Protein AF-A0AAN8V4P1-F1 (afdb_monomer)

Solvent-accessible surface area (backbone atoms only — not comparable to full-atom values): 7497 Å² total; per-residue (Å²): 140,80,78,70,65,66,61,54,52,56,58,50,50,59,51,52,51,56,50,51,55,52,49,52,56,51,50,54,50,49,55,54,50,52,57,48,51,54,52,51,52,53,52,50,54,51,50,55,49,53,50,52,52,52,52,50,54,51,51,53,53,51,53,62,51,50,52,57,52,50,50,51,50,54,51,50,51,53,51,50,54,51,31,52,50,36,52,47,32,53,74,76,40,59,75,81,49,34,79,67,59,73,37,60,78,58,54,59,69,74,55,82,75,78,84,84,86,80,86,74,82,83,82,82,83,85,136

Secondary structure (DSSP, 8-state):
--SSHHHHHHHHHHHHHHHHHHHHHHHHHHHHHHHHHHHHHHHHHHHHHHHHHHHHHHHHHHHHHHHHHHHHHHHHHHHHHHHHHHHHHHHHS-HHHHTT---HHHHHHTTTT--------------

pLDDT: mean 81.98, std 18.69, range [41.44, 98.69]

Sequence (127 aa):
MGSAGSNLSSSQEGKAKKICEKQEEIENMIEVVDALAIKLLQRFNYSASAMRTAAHHLAEVQSLQVEPVELKGRLTEVISNYDASCKRIAADGPVSLQSSVKPFAVAISNSKTFSSWSSLPRDTQVP

Mean predicted aligned error: 15.94 Å

Radius of gyration: 42.28 Å; Cα contacts (8 Å, |Δi|>4): 22; chains: 1; bounding box: 73×20×127 Å

Structure (mmCIF, N/CA/C/O backbone):
data_AF-A0AAN8V4P1-F1
#
_entry.id   AF-A0AAN8V4P1-F1
#
loop_
_atom_site.group_PDB
_atom_site.id
_atom_site.type_symbol
_atom_site.label_atom_id
_atom_site.label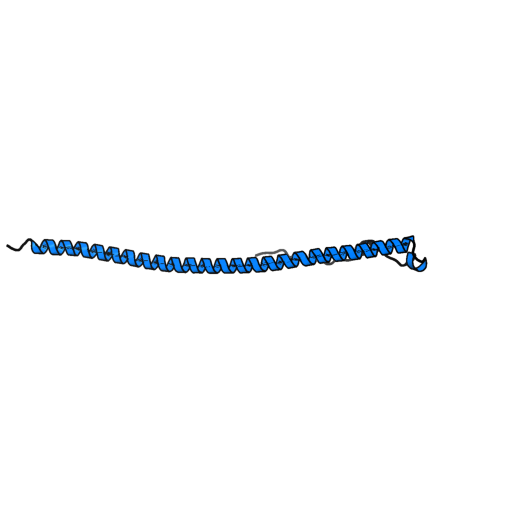_alt_id
_atom_site.label_comp_id
_atom_site.label_asym_id
_atom_site.label_entity_id
_atom_site.label_seq_id
_atom_site.pdbx_PDB_ins_code
_atom_site.Cartn_x
_atom_site.Cartn_y
_atom_site.Cartn_z
_atom_site.occupancy
_atom_site.B_iso_or_equiv
_atom_site.auth_seq_id
_atom_site.auth_comp_id
_atom_site.auth_asym_id
_atom_site.auth_atom_id
_atom_site.pdbx_PDB_model_num
ATOM 1 N N . MET A 1 1 ? -36.649 -3.371 74.302 1.00 44.88 1 MET A N 1
ATOM 2 C CA . MET A 1 1 ? -35.339 -3.386 73.607 1.00 44.88 1 MET A CA 1
ATOM 3 C C . MET A 1 1 ? -35.550 -4.099 72.277 1.00 44.88 1 MET A C 1
ATOM 5 O O . MET A 1 1 ? -35.988 -5.235 72.321 1.00 44.88 1 MET A O 1
ATOM 9 N N . GLY A 1 2 ? -35.376 -3.447 71.118 1.00 53.62 2 GLY A N 1
ATOM 10 C CA . GLY A 1 2 ? -35.614 -4.129 69.828 1.00 53.62 2 GLY A CA 1
ATOM 11 C C . GLY A 1 2 ? -35.727 -3.280 68.553 1.00 53.62 2 GLY A C 1
ATOM 12 O O . GLY A 1 2 ? -35.871 -3.851 67.484 1.00 53.62 2 GLY A O 1
ATOM 13 N N . SER A 1 3 ? -35.640 -1.944 68.609 1.00 54.88 3 SER A N 1
ATOM 14 C CA . SER A 1 3 ? -35.915 -1.094 67.428 1.00 54.88 3 SER A CA 1
ATOM 15 C C . SER A 1 3 ? -34.678 -0.600 66.654 1.00 54.88 3 SER A C 1
ATOM 17 O O . SER A 1 3 ? -34.825 0.079 65.640 1.00 54.88 3 SER A O 1
ATOM 19 N N . ALA A 1 4 ? -33.458 -0.906 67.110 1.00 53.72 4 ALA A N 1
ATOM 20 C CA . ALA A 1 4 ? -32.227 -0.417 66.475 1.00 53.72 4 ALA A CA 1
ATOM 21 C C . ALA A 1 4 ? -31.683 -1.346 65.365 1.00 53.72 4 ALA A C 1
ATOM 23 O O . ALA A 1 4 ? -30.983 -0.881 64.471 1.00 53.72 4 ALA A O 1
ATOM 24 N N . GLY A 1 5 ? -32.029 -2.641 65.386 1.00 53.62 5 GLY A N 1
ATOM 25 C CA . GLY A 1 5 ? -31.492 -3.637 64.444 1.00 53.62 5 GLY A CA 1
ATOM 26 C C . GLY A 1 5 ? -32.081 -3.574 63.027 1.00 53.62 5 GLY A C 1
ATOM 27 O O . GLY A 1 5 ? -31.378 -3.845 62.058 1.00 53.62 5 GLY A O 1
ATOM 28 N N . SER A 1 6 ? -33.341 -3.157 62.879 1.00 57.97 6 SER A N 1
ATOM 29 C CA . SER A 1 6 ? -34.046 -3.105 61.586 1.00 57.97 6 SER A CA 1
ATOM 30 C C . SER A 1 6 ? -33.629 -1.924 60.697 1.00 57.97 6 SER A C 1
ATOM 32 O O . SER A 1 6 ? -33.606 -2.037 59.471 1.00 57.97 6 SER A O 1
ATOM 34 N N . ASN A 1 7 ? -33.227 -0.799 61.295 1.00 55.25 7 ASN A N 1
ATOM 35 C CA . ASN A 1 7 ? -32.761 0.383 60.557 1.00 55.25 7 ASN A CA 1
ATOM 36 C C . ASN A 1 7 ? -31.320 0.232 60.031 1.00 55.25 7 ASN A C 1
ATOM 38 O O . ASN A 1 7 ? -30.951 0.844 59.030 1.00 55.25 7 ASN A O 1
ATOM 42 N N . LEU A 1 8 ? -30.501 -0.605 60.680 1.00 55.00 8 LEU A N 1
ATOM 43 C CA . LEU A 1 8 ? -29.123 -0.866 60.251 1.00 55.00 8 LEU A CA 1
ATOM 44 C C . LEU A 1 8 ? -29.070 -1.812 59.038 1.00 55.00 8 LEU A C 1
ATOM 46 O O . LEU A 1 8 ? -28.280 -1.590 58.122 1.00 55.00 8 LEU A O 1
ATOM 50 N N . SER A 1 9 ? -29.956 -2.813 59.005 1.00 63.72 9 SER A N 1
ATOM 51 C CA . SER A 1 9 ? -30.095 -3.766 57.894 1.00 63.72 9 SER A CA 1
ATOM 52 C C . SER A 1 9 ? -30.571 -3.089 56.600 1.00 63.72 9 SER A C 1
ATOM 54 O O . SER A 1 9 ? -29.932 -3.257 55.563 1.00 63.72 9 SER A O 1
ATOM 56 N N . SER A 1 10 ? -31.594 -2.231 56.665 1.00 66.94 10 SER A N 1
ATOM 57 C CA . SER A 1 10 ? -32.098 -1.494 55.491 1.00 66.94 10 SER A CA 1
ATOM 58 C C . SER A 1 10 ? -31.098 -0.466 54.936 1.00 66.94 10 SER A C 1
ATOM 60 O O . SER A 1 10 ? -31.018 -0.254 53.725 1.00 66.94 10 SER A O 1
ATOM 62 N N . SER A 1 11 ? -30.272 0.143 55.797 1.00 74.25 11 SER A N 1
ATOM 63 C CA . SER A 1 11 ? -29.201 1.054 55.367 1.00 74.25 11 SER A CA 1
ATOM 64 C C . SER A 1 11 ? -28.064 0.331 54.634 1.00 74.25 11 SER A C 1
ATOM 66 O O . SER A 1 11 ? -27.499 0.877 53.681 1.00 74.25 11 SER A O 1
ATOM 68 N N . GLN A 1 12 ? -27.713 -0.890 55.051 1.00 81.75 12 GLN A N 1
ATOM 69 C CA . GLN A 1 12 ? -26.706 -1.694 54.353 1.00 81.75 12 GLN A CA 1
ATOM 70 C C . GLN A 1 12 ? -27.212 -2.228 53.012 1.00 81.75 12 GLN A C 1
ATOM 72 O O . GLN A 1 12 ? -26.462 -2.208 52.036 1.00 81.75 12 GLN A O 1
ATOM 77 N N . GLU A 1 13 ? -28.482 -2.609 52.925 1.00 84.56 13 GLU A N 1
ATOM 78 C CA . GLU A 1 13 ? -29.090 -3.112 51.692 1.00 84.56 13 GLU A CA 1
ATOM 79 C C . GLU A 1 13 ? -29.119 -2.054 50.575 1.00 84.56 13 GLU A C 1
ATOM 81 O O . GLU A 1 13 ? -28.730 -2.325 49.438 1.00 84.56 13 GLU A O 1
ATOM 86 N N . GLY A 1 14 ? -29.439 -0.798 50.907 1.00 90.62 14 GLY A N 1
ATOM 87 C CA . GLY A 1 14 ? -29.373 0.308 49.945 1.00 90.62 14 GLY A CA 1
ATOM 88 C C . GLY A 1 14 ? -27.954 0.624 49.447 1.00 90.62 14 GLY A C 1
ATOM 89 O O . GLY A 1 14 ? -27.782 1.087 48.319 1.00 90.62 14 GLY A O 1
ATOM 90 N N . LYS A 1 15 ? -26.920 0.369 50.262 1.00 93.25 15 LYS A N 1
ATOM 91 C CA . LYS A 1 15 ? -25.513 0.512 49.846 1.00 93.25 15 LYS A CA 1
ATOM 92 C C . LYS A 1 15 ? -25.091 -0.631 48.929 1.00 93.25 15 LYS A C 1
ATOM 94 O O . LYS A 1 15 ? -24.452 -0.365 47.918 1.00 93.25 15 LYS A O 1
ATOM 99 N N . ALA A 1 16 ? -25.480 -1.863 49.257 1.00 92.75 16 ALA A N 1
ATOM 100 C CA . ALA A 1 16 ? -25.209 -3.036 48.432 1.00 92.75 16 ALA A CA 1
ATOM 101 C C . ALA A 1 16 ? -25.827 -2.889 47.035 1.00 92.75 16 ALA A C 1
ATOM 103 O O . ALA A 1 16 ? -25.126 -3.062 46.044 1.00 92.75 16 ALA A O 1
ATOM 104 N N . LYS A 1 17 ? -27.086 -2.441 46.946 1.00 94.94 17 LYS A N 1
ATOM 105 C CA . LYS A 1 17 ? -27.759 -2.212 45.660 1.00 94.94 17 LYS A CA 1
ATOM 106 C C . LYS A 1 17 ? -27.012 -1.215 44.765 1.00 94.94 17 LYS A C 1
ATOM 108 O O . LYS A 1 17 ? -26.758 -1.511 43.606 1.00 94.94 17 LYS A O 1
ATOM 113 N N . LYS A 1 18 ? -26.580 -0.078 45.320 1.00 96.19 18 LYS A N 1
ATOM 114 C CA . LYS A 1 18 ? -25.790 0.924 44.578 1.00 96.19 18 LYS A CA 1
ATOM 115 C C . LYS A 1 18 ? -24.426 0.404 44.124 1.00 96.19 18 LYS A C 1
ATOM 117 O O . LYS A 1 18 ? -23.899 0.878 43.124 1.00 96.19 18 LYS A O 1
ATOM 122 N N . ILE A 1 19 ? -23.822 -0.509 44.887 1.00 96.06 19 ILE A N 1
ATOM 123 C CA . ILE A 1 19 ? -22.568 -1.160 44.493 1.00 96.06 19 ILE A CA 1
ATOM 124 C C . ILE A 1 19 ? -22.827 -2.088 43.305 1.00 96.06 19 ILE A C 1
ATOM 126 O O . ILE A 1 19 ? -22.079 -2.021 42.338 1.00 96.06 19 ILE A O 1
ATOM 130 N N . CYS A 1 20 ? -23.896 -2.888 43.345 1.00 96.88 20 CYS A N 1
ATOM 131 C CA . CYS A 1 20 ? -24.274 -3.764 42.236 1.00 96.88 20 CYS A CA 1
ATOM 132 C C . CYS A 1 20 ? -24.563 -2.979 40.950 1.00 96.88 20 CYS A C 1
ATOM 134 O O . CYS A 1 20 ? -24.003 -3.314 39.915 1.00 96.88 20 CYS A O 1
ATOM 136 N N . GLU A 1 21 ? -25.349 -1.900 41.028 1.00 97.69 21 GLU A N 1
ATOM 137 C CA . GLU A 1 21 ? -25.659 -1.039 39.872 1.00 97.69 21 GLU A CA 1
ATOM 138 C C . GLU A 1 21 ? -24.381 -0.464 39.238 1.00 97.69 21 GLU A C 1
ATOM 140 O O . GLU A 1 21 ? -24.187 -0.532 38.028 1.00 97.69 21 GLU A O 1
ATOM 145 N N . LYS A 1 22 ? -23.451 0.036 40.061 1.00 97.62 22 LYS A N 1
ATOM 146 C CA . LYS A 1 22 ? -22.160 0.531 39.564 1.00 97.62 22 LYS A CA 1
ATOM 147 C C . LYS A 1 22 ? -21.284 -0.567 38.971 1.00 97.62 22 LYS A C 1
ATOM 149 O O . LYS A 1 22 ? -20.546 -0.301 38.029 1.00 97.62 22 LYS A O 1
ATOM 154 N N . GLN A 1 23 ? -21.313 -1.766 39.545 1.00 98.12 23 GLN A N 1
ATOM 155 C CA . GLN A 1 23 ? -20.535 -2.891 39.041 1.00 98.12 23 GLN A CA 1
ATOM 156 C C . GLN A 1 23 ? -21.025 -3.307 37.650 1.00 98.12 23 GLN A C 1
ATOM 158 O O . GLN A 1 23 ? -20.200 -3.505 36.766 1.00 98.12 23 GLN A O 1
ATOM 163 N N . GLU A 1 24 ? -22.343 -3.354 37.448 1.00 98.00 24 GLU A N 1
ATOM 164 C CA . GLU A 1 24 ? -22.967 -3.650 36.155 1.00 98.00 24 GLU A CA 1
ATOM 165 C C . GLU A 1 24 ? -22.614 -2.591 35.097 1.00 98.00 24 GLU A C 1
ATOM 167 O O . GLU A 1 24 ? -22.226 -2.930 33.979 1.00 98.00 24 GLU A O 1
ATOM 172 N N . GLU A 1 25 ? -22.660 -1.300 35.449 1.00 98.25 25 GLU A N 1
ATOM 173 C CA . GLU A 1 25 ? -22.228 -0.220 34.549 1.00 98.25 25 GLU A CA 1
ATOM 174 C C . GLU A 1 25 ? -20.751 -0.350 34.143 1.00 98.25 25 GLU A C 1
ATOM 176 O O . GLU A 1 25 ? -20.402 -0.149 32.975 1.00 98.25 25 GLU A O 1
ATOM 181 N N . ILE A 1 26 ? -19.875 -0.694 35.094 1.00 98.19 26 ILE A N 1
ATOM 182 C CA . ILE A 1 26 ? -18.444 -0.896 34.834 1.00 98.19 26 ILE A CA 1
ATOM 183 C C . ILE A 1 26 ? -18.227 -2.105 33.923 1.00 98.19 26 ILE A C 1
ATOM 185 O O . ILE A 1 26 ? -17.430 -2.018 32.990 1.00 98.19 26 ILE A O 1
ATOM 189 N N . GLU A 1 27 ? -18.928 -3.209 34.166 1.00 98.31 27 GLU A N 1
ATOM 190 C CA . GLU A 1 27 ? -18.810 -4.439 33.382 1.00 98.31 27 GLU A CA 1
ATOM 191 C C . GLU A 1 27 ? -19.244 -4.210 31.926 1.00 98.31 27 GLU A C 1
ATOM 193 O O . GLU A 1 27 ? -18.471 -4.483 31.008 1.00 98.31 27 GLU A O 1
ATOM 198 N N . ASN A 1 28 ? -20.382 -3.540 31.707 1.00 98.50 28 ASN A N 1
ATOM 199 C CA . ASN A 1 28 ? -20.818 -3.120 30.370 1.00 98.50 28 ASN A CA 1
ATOM 200 C C . ASN A 1 28 ? -19.788 -2.220 29.668 1.00 98.50 28 ASN A C 1
ATOM 202 O O . ASN A 1 28 ? -19.546 -2.351 28.466 1.00 98.50 28 ASN A O 1
ATOM 206 N N . MET A 1 29 ? -19.172 -1.281 30.392 1.00 98.44 29 MET A N 1
ATOM 207 C CA . MET A 1 29 ? -18.151 -0.407 29.810 1.00 98.44 29 MET A CA 1
ATOM 208 C C . MET A 1 29 ? -16.897 -1.191 29.407 1.00 98.44 29 MET A C 1
ATOM 210 O O . MET A 1 29 ? -16.332 -0.915 28.347 1.00 98.44 29 MET A O 1
ATOM 214 N N . ILE A 1 30 ? -16.475 -2.167 30.215 1.00 98.38 30 ILE A N 1
ATOM 215 C CA . ILE A 1 30 ? -15.341 -3.045 29.900 1.00 98.38 30 ILE A CA 1
ATOM 216 C C . ILE A 1 30 ? -15.627 -3.829 28.617 1.00 98.38 30 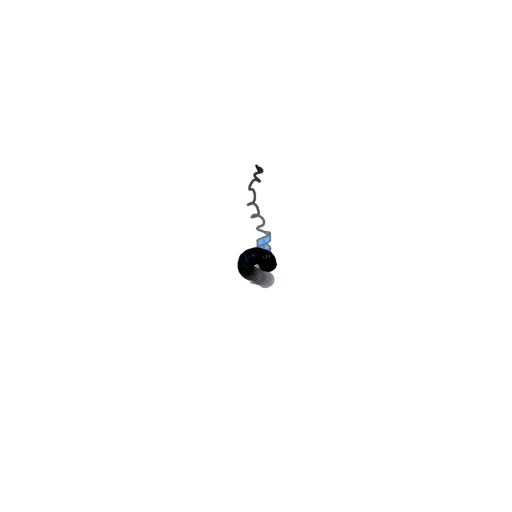ILE A C 1
ATOM 218 O O . ILE A 1 30 ? -14.805 -3.799 27.703 1.00 98.38 30 ILE A O 1
ATOM 222 N N . GLU A 1 31 ? -16.810 -4.433 28.489 1.00 98.62 31 GLU A N 1
ATOM 223 C CA . GLU A 1 31 ? -17.191 -5.179 27.283 1.00 98.62 31 GLU A CA 1
ATOM 224 C C . GLU A 1 31 ? -17.154 -4.310 26.017 1.00 98.62 31 GLU A C 1
ATOM 226 O O . GLU A 1 31 ? -16.637 -4.720 24.971 1.00 98.62 31 GLU A O 1
ATOM 231 N N . VAL A 1 32 ? -17.659 -3.075 26.104 1.00 98.56 32 VAL A N 1
ATOM 232 C CA . VAL A 1 32 ? -17.629 -2.125 24.983 1.00 98.56 32 VAL A CA 1
ATOM 233 C C . VAL A 1 32 ? -16.195 -1.740 24.618 1.00 98.56 32 VAL A C 1
ATOM 235 O O . VAL A 1 32 ? -15.860 -1.681 23.428 1.00 98.56 32 VAL A O 1
ATOM 238 N N . VAL A 1 33 ? -15.342 -1.478 25.611 1.00 98.69 33 VAL A N 1
ATOM 239 C CA . VAL A 1 33 ? -13.934 -1.119 25.394 1.00 98.69 33 VAL A CA 1
ATOM 240 C C . VAL A 1 33 ? -13.164 -2.280 24.767 1.00 98.69 33 VAL A C 1
ATOM 242 O O . VAL A 1 33 ? -12.438 -2.053 23.798 1.00 98.69 33 VAL A O 1
ATOM 245 N N . ASP A 1 34 ? -13.372 -3.512 25.224 1.00 98.62 34 ASP A N 1
ATOM 246 C CA . ASP A 1 34 ? -12.732 -4.702 24.657 1.00 98.62 34 ASP A CA 1
ATOM 247 C C . ASP A 1 34 ? -13.156 -4.929 23.202 1.00 98.62 34 ASP A C 1
ATOM 249 O O . ASP A 1 34 ? -12.315 -5.110 22.311 1.00 98.62 34 ASP A O 1
ATOM 253 N N . ALA A 1 35 ? -14.456 -4.821 22.915 1.00 98.50 35 ALA A N 1
ATOM 254 C CA . ALA A 1 35 ? -14.970 -4.921 21.553 1.00 98.50 35 ALA A CA 1
ATOM 255 C C . ALA A 1 35 ? -14.385 -3.831 20.636 1.00 98.50 35 ALA A C 1
ATOM 257 O O . ALA A 1 35 ? -14.093 -4.079 19.458 1.00 98.50 35 ALA A O 1
ATOM 258 N N . LEU A 1 36 ? -14.200 -2.617 21.156 1.00 98.56 36 LEU A N 1
ATOM 259 C CA . LEU A 1 36 ? -13.597 -1.514 20.417 1.00 98.56 36 LEU A CA 1
ATOM 260 C C . LEU A 1 36 ? -12.095 -1.732 20.185 1.00 98.56 36 LEU A C 1
ATOM 262 O O . LEU A 1 36 ? -11.621 -1.502 19.070 1.00 98.56 36 LEU A O 1
ATOM 266 N N . ALA A 1 37 ? -11.360 -2.208 21.190 1.00 98.69 37 ALA A N 1
ATOM 267 C CA . ALA A 1 37 ? -9.930 -2.493 21.101 1.00 98.69 37 ALA A CA 1
ATOM 268 C C . ALA A 1 37 ? -9.636 -3.542 20.020 1.00 98.69 37 ALA A C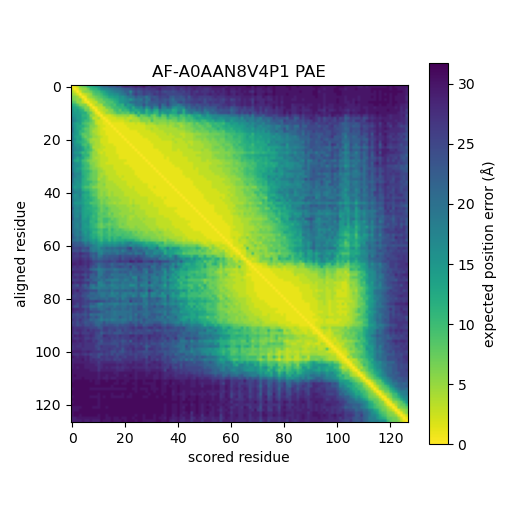 1
ATOM 270 O O . ALA A 1 37 ? -8.761 -3.337 19.174 1.00 98.69 37 ALA A O 1
ATOM 271 N N . ILE A 1 38 ? -10.430 -4.615 19.970 1.00 98.50 38 ILE A N 1
ATOM 272 C CA . ILE A 1 38 ? -10.323 -5.647 18.932 1.00 98.50 38 ILE A CA 1
ATOM 273 C C . ILE A 1 38 ? -10.565 -5.047 17.542 1.00 98.50 38 ILE A C 1
ATOM 275 O O . ILE A 1 38 ? -9.774 -5.274 16.623 1.00 98.50 38 ILE A O 1
ATOM 279 N N . LYS A 1 39 ? -11.618 -4.236 17.370 1.00 98.50 39 LYS A N 1
ATOM 280 C CA . LYS A 1 39 ? -11.924 -3.588 16.081 1.00 98.50 39 LYS A CA 1
ATOM 281 C C . LYS A 1 39 ? -10.819 -2.632 15.631 1.00 98.50 39 LYS A C 1
ATOM 283 O O . LYS A 1 39 ? -10.504 -2.579 14.440 1.00 98.50 39 LYS A O 1
ATOM 288 N N . LEU A 1 40 ? -10.230 -1.876 16.557 1.00 98.62 40 LEU A N 1
ATOM 289 C CA . LEU A 1 40 ? -9.101 -0.989 16.269 1.00 98.62 40 LEU A CA 1
ATOM 290 C C . LEU A 1 40 ? -7.877 -1.783 15.816 1.00 98.62 40 LEU A C 1
ATOM 292 O O . LEU A 1 40 ? -7.285 -1.445 14.790 1.00 98.62 40 LEU A O 1
ATOM 296 N N . LEU A 1 41 ? -7.547 -2.871 16.513 1.00 98.31 41 LEU A N 1
ATOM 297 C CA . LEU A 1 41 ? -6.433 -3.742 16.148 1.00 98.31 41 LEU A CA 1
ATOM 298 C C . LEU A 1 41 ? -6.634 -4.374 14.763 1.00 98.31 41 LEU A C 1
ATOM 300 O O . LEU A 1 41 ? -5.718 -4.378 13.941 1.00 98.31 41 LEU A O 1
ATOM 304 N N . GLN A 1 42 ? -7.843 -4.853 14.466 1.00 98.50 42 GLN A N 1
ATOM 305 C CA . GLN A 1 42 ? -8.191 -5.395 13.150 1.00 98.50 42 GLN A CA 1
ATOM 306 C C . GLN A 1 42 ? -8.014 -4.355 12.038 1.00 98.50 42 GLN A C 1
ATOM 308 O O . GLN A 1 42 ? -7.373 -4.641 11.025 1.00 98.50 42 GLN A O 1
ATOM 313 N N . ARG A 1 43 ? -8.532 -3.132 12.229 1.00 98.06 43 ARG A N 1
ATOM 314 C CA . ARG A 1 43 ? -8.371 -2.036 11.258 1.00 98.06 43 ARG A CA 1
ATOM 315 C C . ARG A 1 43 ? -6.912 -1.653 11.061 1.00 98.06 43 ARG A C 1
ATOM 317 O O . ARG A 1 43 ? -6.498 -1.430 9.925 1.00 98.06 43 ARG A O 1
ATOM 324 N N . PHE A 1 44 ? -6.141 -1.589 12.142 1.00 98.31 44 PHE A N 1
ATOM 325 C CA . PHE A 1 44 ? -4.716 -1.292 12.074 1.00 98.31 44 PHE A CA 1
ATOM 326 C C . PHE A 1 44 ? -3.970 -2.346 11.252 1.00 98.31 44 PHE A C 1
ATOM 328 O O . PHE A 1 44 ? -3.262 -1.997 10.311 1.00 98.31 44 PHE A O 1
ATOM 335 N N . ASN A 1 45 ? -4.187 -3.629 11.541 1.00 98.25 45 AS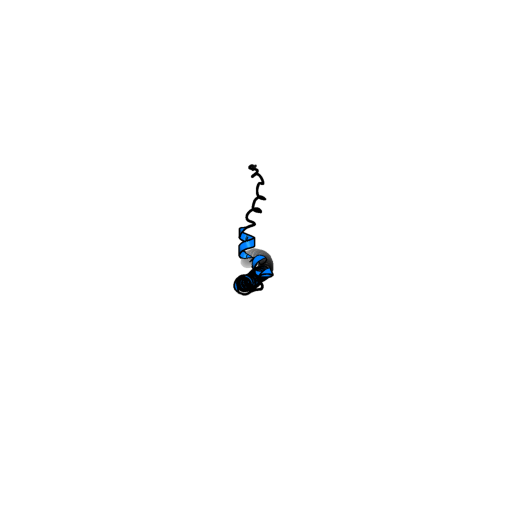N A N 1
ATOM 336 C CA . ASN A 1 45 ? -3.536 -4.724 10.822 1.00 98.25 45 ASN A CA 1
ATOM 337 C C . ASN A 1 45 ? -3.911 -4.748 9.337 1.00 98.25 45 ASN A C 1
ATOM 339 O O . ASN A 1 45 ? -3.039 -4.937 8.486 1.00 98.25 45 ASN A O 1
ATOM 343 N N . TYR A 1 46 ? -5.183 -4.505 9.013 1.00 98.44 46 TYR A N 1
ATOM 344 C CA . TYR A 1 46 ? -5.624 -4.370 7.628 1.00 98.44 46 TYR A CA 1
ATOM 345 C C . TYR A 1 46 ? -4.922 -3.204 6.921 1.00 98.44 46 TYR A C 1
ATOM 347 O O . TYR A 1 46 ? -4.356 -3.391 5.845 1.00 98.44 46 TYR A O 1
ATOM 355 N N . SER A 1 47 ? -4.898 -2.023 7.546 1.00 98.12 47 SER A N 1
ATOM 356 C CA . SER A 1 47 ? -4.225 -0.835 7.007 1.00 98.12 47 SER A CA 1
ATOM 357 C C . SER A 1 47 ? -2.735 -1.089 6.769 1.00 98.12 47 SER A C 1
ATOM 359 O O . SER A 1 47 ? -2.225 -0.843 5.678 1.00 98.12 47 SER A O 1
ATOM 361 N N . ALA A 1 48 ? -2.046 -1.679 7.748 1.00 98.19 48 ALA A N 1
ATOM 362 C CA . ALA A 1 48 ? -0.635 -2.026 7.639 1.00 98.19 48 ALA A CA 1
ATOM 363 C C . ALA A 1 48 ? -0.369 -3.016 6.493 1.00 98.19 48 ALA A C 1
ATOM 365 O O . ALA A 1 48 ? 0.608 -2.866 5.758 1.00 98.19 48 ALA A O 1
ATOM 366 N N . SER A 1 49 ? -1.243 -4.011 6.308 1.00 98.12 49 SER A N 1
ATOM 367 C CA . SER A 1 49 ? -1.149 -4.942 5.182 1.00 98.12 49 SER A CA 1
ATOM 368 C C . SER A 1 49 ? -1.358 -4.232 3.844 1.00 98.12 49 SER A C 1
ATOM 370 O O . SER A 1 49 ? -0.555 -4.413 2.932 1.00 98.12 49 SER A O 1
ATOM 372 N N . ALA A 1 50 ? -2.386 -3.389 3.732 1.00 98.00 50 ALA A N 1
ATOM 373 C CA . ALA A 1 50 ? -2.677 -2.634 2.516 1.00 98.00 50 ALA A CA 1
ATOM 374 C C . ALA A 1 50 ? -1.522 -1.692 2.139 1.00 98.00 50 ALA A C 1
ATOM 376 O O . ALA A 1 50 ? -1.110 -1.651 0.980 1.00 98.00 50 ALA A O 1
ATOM 377 N N . MET A 1 51 ? -0.939 -0.993 3.119 1.00 98.06 51 MET A N 1
ATOM 378 C CA . MET A 1 51 ? 0.243 -0.152 2.916 1.00 98.06 51 MET A CA 1
ATOM 379 C C . MET A 1 51 ? 1.448 -0.961 2.435 1.00 98.06 51 MET A C 1
ATOM 381 O O . MET A 1 51 ? 2.166 -0.511 1.547 1.00 98.06 51 MET A O 1
ATOM 385 N N . ARG A 1 52 ? 1.666 -2.163 2.982 1.00 97.56 52 ARG A N 1
ATOM 386 C CA . ARG A 1 52 ? 2.758 -3.045 2.552 1.00 97.56 52 ARG A CA 1
ATOM 387 C C . ARG A 1 52 ? 2.586 -3.487 1.100 1.00 97.56 52 ARG A C 1
ATOM 389 O O . ARG A 1 52 ? 3.549 -3.441 0.342 1.00 97.56 52 ARG A O 1
ATOM 396 N N . THR A 1 53 ? 1.371 -3.860 0.703 1.00 96.44 53 THR A N 1
ATOM 397 C CA . THR A 1 53 ? 1.054 -4.201 -0.692 1.00 96.44 53 THR A CA 1
ATOM 398 C C . THR A 1 53 ? 1.246 -3.002 -1.618 1.00 96.44 53 THR A C 1
ATOM 400 O O . THR A 1 53 ? 1.873 -3.135 -2.664 1.00 96.44 53 THR A O 1
ATOM 403 N N . ALA A 1 54 ? 0.776 -1.815 -1.225 1.00 96.44 54 ALA A N 1
ATOM 404 C CA . ALA A 1 54 ? 0.980 -0.598 -2.008 1.00 96.44 54 ALA A CA 1
ATOM 405 C C . ALA A 1 54 ? 2.473 -0.271 -2.175 1.00 96.44 54 ALA A C 1
ATOM 407 O O . ALA A 1 54 ? 2.916 0.023 -3.282 1.00 96.44 54 ALA A O 1
ATOM 408 N N . ALA A 1 55 ? 3.263 -0.383 -1.104 1.00 95.38 55 ALA A N 1
ATOM 409 C CA . ALA A 1 55 ? 4.708 -0.187 -1.155 1.00 95.38 55 ALA A CA 1
ATOM 410 C C . ALA A 1 55 ? 5.402 -1.199 -2.083 1.00 95.38 55 ALA A C 1
ATOM 412 O O . ALA A 1 55 ? 6.283 -0.812 -2.845 1.00 95.38 55 ALA A O 1
ATOM 413 N N . HIS A 1 56 ? 4.978 -2.467 -2.064 1.00 94.81 56 HIS A N 1
ATOM 414 C CA . HIS A 1 56 ? 5.496 -3.496 -2.967 1.00 94.81 56 HIS A CA 1
ATOM 415 C C . HIS A 1 56 ? 5.235 -3.151 -4.437 1.00 94.81 56 HIS A C 1
ATOM 417 O O . HIS A 1 56 ? 6.171 -3.106 -5.229 1.00 94.81 56 HIS A O 1
ATOM 423 N N . HIS A 1 57 ? 3.988 -2.826 -4.795 1.00 94.19 57 HIS A N 1
ATOM 424 C CA . HIS A 1 57 ? 3.652 -2.439 -6.169 1.00 94.19 57 HIS A CA 1
ATOM 425 C C . HIS A 1 57 ? 4.409 -1.181 -6.617 1.00 94.19 57 HIS A C 1
ATOM 427 O O . HIS A 1 57 ? 4.854 -1.095 -7.759 1.00 94.19 57 HIS A O 1
ATOM 433 N N . LEU A 1 58 ? 4.589 -0.200 -5.727 1.00 90.94 58 LEU A N 1
ATOM 434 C CA . LEU A 1 58 ? 5.377 0.995 -6.038 1.00 90.94 58 LEU A CA 1
ATOM 435 C C . LEU A 1 58 ? 6.853 0.661 -6.294 1.00 90.94 58 LEU A C 1
ATOM 437 O O . LEU A 1 58 ? 7.448 1.240 -7.202 1.00 90.94 58 LEU A O 1
ATOM 441 N N . ALA A 1 59 ? 7.430 -0.281 -5.546 1.00 89.62 59 ALA A N 1
ATOM 442 C CA . ALA A 1 59 ? 8.798 -0.742 -5.772 1.00 89.62 59 ALA A CA 1
ATOM 443 C C . ALA A 1 59 ? 8.950 -1.456 -7.128 1.00 89.62 59 ALA A C 1
ATOM 445 O O . ALA A 1 59 ? 9.906 -1.190 -7.859 1.00 89.62 59 ALA A O 1
ATOM 446 N N . GLU A 1 60 ? 7.988 -2.300 -7.512 1.00 89.12 60 GLU A N 1
ATOM 447 C CA . GLU A 1 60 ? 7.966 -2.947 -8.834 1.00 89.12 60 GLU A CA 1
ATOM 448 C C . GLU A 1 60 ? 7.874 -1.915 -9.967 1.00 89.12 60 GLU A C 1
ATOM 450 O O . GLU A 1 60 ? 8.648 -1.963 -10.924 1.00 89.12 60 GLU A O 1
ATOM 455 N N . VAL A 1 61 ? 6.988 -0.924 -9.833 1.00 87.19 61 VAL A N 1
ATOM 456 C CA . VAL A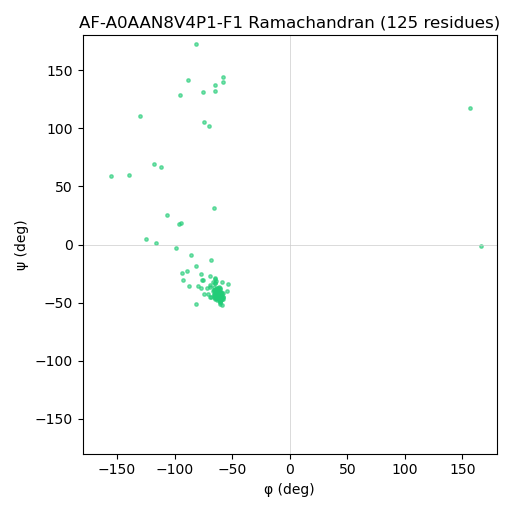 1 61 ? 6.856 0.183 -10.793 1.00 87.19 61 VAL A CA 1
ATOM 457 C C . VAL A 1 61 ? 8.140 1.009 -10.882 1.00 87.19 61 VAL A C 1
ATOM 459 O O . VAL A 1 61 ? 8.501 1.460 -11.968 1.00 87.19 61 VAL A O 1
ATOM 462 N N . GLN A 1 62 ? 8.849 1.217 -9.770 1.00 78.62 62 GLN A N 1
ATOM 463 C CA . GLN A 1 62 ? 10.129 1.921 -9.780 1.00 78.62 62 GLN A CA 1
ATOM 464 C C . GLN A 1 62 ? 11.182 1.140 -10.573 1.00 78.62 62 GLN A C 1
ATOM 466 O O . GLN A 1 62 ? 11.866 1.728 -11.411 1.00 78.62 62 GLN A O 1
ATOM 471 N N . SER A 1 63 ? 11.272 -0.178 -10.376 1.00 77.44 63 SER A N 1
ATOM 472 C CA . SER A 1 63 ? 12.174 -1.031 -11.160 1.00 77.44 63 SER A CA 1
ATOM 473 C C . SER A 1 63 ? 11.841 -0.982 -12.654 1.00 77.44 63 SER A C 1
ATOM 475 O O . SER A 1 63 ? 12.733 -0.789 -13.480 1.00 77.44 63 SER A O 1
ATOM 477 N N . LEU A 1 64 ? 10.554 -1.071 -12.998 1.00 76.25 64 LEU A N 1
ATOM 478 C CA . LEU A 1 64 ? 10.070 -0.959 -14.374 1.00 76.25 64 LEU A CA 1
ATOM 479 C C . LEU A 1 64 ? 10.218 0.440 -14.974 1.00 76.25 64 LEU A C 1
ATOM 481 O O . LEU A 1 64 ? 10.037 0.571 -16.171 1.00 76.25 64 LEU A O 1
ATOM 485 N N . GLN A 1 65 ? 10.490 1.498 -14.209 1.00 76.06 65 GLN A N 1
ATOM 486 C CA . GLN A 1 65 ? 10.831 2.811 -14.774 1.00 76.06 65 GLN A CA 1
ATOM 487 C C . GLN A 1 65 ? 12.328 2.939 -15.051 1.00 76.06 65 GLN A C 1
ATOM 489 O O . GLN A 1 65 ? 12.718 3.557 -16.043 1.00 76.06 65 GLN A O 1
ATOM 494 N N . VAL A 1 66 ? 13.168 2.345 -14.203 1.00 76.31 66 VAL A N 1
ATOM 495 C CA . VAL A 1 66 ? 14.626 2.361 -14.376 1.00 76.31 66 VAL A CA 1
ATOM 496 C C . VAL A 1 66 ? 15.032 1.579 -15.627 1.00 76.31 66 VAL A C 1
ATOM 498 O O . VAL A 1 66 ? 15.797 2.099 -16.438 1.00 76.31 66 VAL A O 1
ATOM 501 N N . GLU A 1 67 ? 14.463 0.393 -15.849 1.00 82.50 67 GLU A N 1
ATOM 502 C CA . GLU A 1 67 ? 14.820 -0.470 -16.985 1.00 82.50 67 GLU A CA 1
ATOM 503 C C . GLU A 1 67 ? 14.533 0.167 -18.371 1.00 82.50 67 GLU A C 1
ATOM 505 O O . GLU A 1 67 ? 15.439 0.196 -19.205 1.00 82.50 67 GLU A O 1
ATOM 510 N N . PRO A 1 68 ? 13.362 0.776 -18.654 1.00 84.00 68 PRO A N 1
ATOM 511 C CA . PRO A 1 68 ? 13.111 1.501 -19.901 1.00 84.00 68 PRO A CA 1
ATOM 512 C C . PRO A 1 68 ? 13.983 2.740 -20.076 1.00 84.00 68 PRO A C 1
ATOM 514 O O . PRO A 1 68 ? 14.326 3.092 -21.206 1.00 84.00 68 PRO A O 1
ATOM 517 N N . VAL A 1 69 ? 14.335 3.430 -18.986 1.00 84.25 69 VAL A N 1
ATOM 518 C CA . VAL A 1 69 ? 15.238 4.587 -19.045 1.00 84.25 69 VAL A CA 1
ATOM 519 C C . VAL A 1 69 ? 16.646 4.140 -19.424 1.00 84.25 69 VAL A C 1
ATOM 521 O O . VAL A 1 69 ? 17.248 4.746 -20.314 1.00 84.25 69 VAL A O 1
ATOM 524 N N . GLU A 1 70 ? 17.142 3.065 -18.817 1.00 90.19 70 GLU A N 1
ATOM 525 C CA . GLU A 1 70 ? 18.432 2.465 -19.152 1.00 90.19 70 GLU A CA 1
ATOM 526 C C . GLU A 1 70 ? 18.442 1.930 -20.588 1.00 90.19 70 GLU A C 1
ATOM 528 O O . GLU A 1 70 ? 19.339 2.256 -21.367 1.00 90.19 70 GLU A O 1
ATOM 533 N N . LEU A 1 71 ? 17.407 1.185 -20.984 1.00 91.31 71 LEU A N 1
ATOM 534 C CA . LEU A 1 71 ? 17.254 0.656 -22.337 1.00 91.31 71 LEU A CA 1
ATOM 535 C C . LEU A 1 71 ? 17.242 1.777 -23.381 1.00 91.31 71 LEU A C 1
ATOM 537 O O . LEU A 1 71 ? 17.939 1.688 -24.393 1.00 91.31 71 LEU A O 1
ATOM 541 N N . LYS A 1 72 ? 16.502 2.862 -23.127 1.00 92.19 72 LYS A N 1
ATOM 542 C CA . LYS A 1 72 ? 16.504 4.062 -23.976 1.00 92.19 72 LYS A CA 1
ATOM 543 C C . LYS A 1 72 ? 17.900 4.682 -24.061 1.00 92.19 72 LYS A C 1
ATOM 545 O O . LYS A 1 72 ? 18.307 5.100 -25.145 1.00 92.19 72 LYS A O 1
ATOM 550 N N . GLY A 1 73 ? 18.634 4.734 -22.948 1.00 92.50 73 GLY A N 1
ATOM 551 C CA . GLY A 1 73 ? 20.024 5.192 -22.912 1.00 92.50 73 GLY A CA 1
ATOM 552 C C . GLY A 1 73 ? 20.925 4.348 -23.815 1.00 92.50 73 GLY A C 1
ATOM 553 O O . GLY A 1 73 ? 21.561 4.886 -24.720 1.00 92.50 73 GLY A O 1
ATOM 554 N N . ARG A 1 74 ? 20.891 3.021 -23.651 1.00 94.69 74 ARG A N 1
ATOM 555 C CA . ARG A 1 74 ? 21.663 2.070 -24.469 1.00 94.69 74 ARG A CA 1
ATOM 556 C C . ARG A 1 74 ? 21.302 2.148 -25.950 1.00 94.69 74 ARG A C 1
ATOM 558 O O . ARG A 1 74 ? 22.184 2.137 -26.801 1.00 94.69 74 ARG A O 1
ATOM 565 N N . LEU A 1 75 ? 20.017 2.268 -26.280 1.00 94.00 75 LEU A N 1
ATOM 566 C CA . LEU A 1 75 ? 19.577 2.443 -27.664 1.00 94.00 75 LEU A CA 1
ATOM 567 C C . LEU A 1 75 ? 20.108 3.752 -28.261 1.00 94.00 75 LEU A C 1
ATOM 569 O O . LEU A 1 75 ? 20.565 3.767 -29.401 1.00 94.00 75 LEU A O 1
ATOM 573 N N . THR A 1 76 ? 20.086 4.838 -27.486 1.00 94.25 76 THR A N 1
ATOM 574 C CA . THR A 1 76 ? 20.633 6.135 -27.909 1.00 94.25 76 THR A CA 1
ATOM 575 C C . THR A 1 76 ? 22.131 6.036 -28.187 1.00 94.25 76 THR A C 1
ATOM 577 O O . THR A 1 76 ? 22.602 6.552 -29.200 1.00 94.25 76 THR A O 1
ATOM 580 N N . GLU A 1 77 ? 22.878 5.334 -27.334 1.00 96.06 77 GLU A N 1
ATOM 581 C CA . GLU A 1 77 ? 24.304 5.073 -27.536 1.00 96.06 77 GLU A CA 1
ATOM 582 C C . GLU A 1 77 ? 24.558 4.268 -28.818 1.00 96.06 77 GLU A C 1
ATOM 584 O O . GLU A 1 77 ? 25.385 4.664 -29.640 1.00 96.06 77 GLU A O 1
ATOM 589 N N . VAL A 1 78 ? 23.800 3.189 -29.042 1.00 96.19 78 VAL A N 1
ATOM 590 C CA . VAL A 1 78 ? 23.901 2.365 -30.258 1.00 96.19 78 VAL A CA 1
ATOM 591 C C . VAL A 1 78 ? 23.601 3.187 -31.515 1.00 96.19 78 VAL A C 1
ATOM 593 O O . VAL A 1 78 ? 24.353 3.102 -32.486 1.00 96.19 78 VAL A O 1
ATOM 596 N N . ILE A 1 79 ? 22.552 4.017 -31.497 1.00 94.38 79 ILE A N 1
ATOM 597 C CA . ILE A 1 79 ? 22.206 4.912 -32.612 1.00 94.38 79 ILE A CA 1
ATOM 598 C C . ILE A 1 79 ? 23.325 5.929 -32.859 1.00 94.38 79 ILE A C 1
ATOM 600 O O . ILE A 1 79 ? 23.732 6.128 -34.002 1.00 94.38 79 ILE A O 1
ATOM 604 N N . SER A 1 80 ? 23.868 6.538 -31.804 1.00 94.38 80 SER A N 1
ATOM 605 C CA . SER A 1 80 ? 24.971 7.500 -31.911 1.00 94.38 80 SER A CA 1
ATOM 606 C C . SER A 1 80 ? 26.234 6.857 -32.496 1.00 94.38 80 SER A C 1
ATOM 608 O O . SER A 1 80 ? 26.865 7.415 -33.396 1.00 94.38 80 SER A O 1
ATOM 610 N N . ASN A 1 81 ? 26.575 5.645 -32.053 1.00 95.56 81 ASN A N 1
ATOM 611 C CA . ASN A 1 81 ? 27.702 4.878 -32.581 1.00 95.56 81 ASN A CA 1
ATOM 612 C C . ASN A 1 81 ? 27.503 4.497 -34.061 1.00 95.56 81 ASN A C 1
ATOM 614 O O . ASN A 1 81 ? 28.433 4.595 -34.871 1.00 95.56 81 ASN A O 1
ATOM 618 N N . TYR A 1 82 ? 26.282 4.103 -34.436 1.00 94.25 82 TYR A N 1
ATOM 619 C CA . TYR A 1 82 ? 25.917 3.858 -35.829 1.00 94.25 82 TYR A CA 1
ATOM 620 C C . TYR A 1 82 ? 26.075 5.126 -36.675 1.00 94.25 82 TYR A C 1
ATOM 622 O O . TYR A 1 82 ? 26.741 5.087 -37.709 1.00 94.25 82 TYR A O 1
ATOM 630 N N . ASP A 1 83 ? 25.550 6.263 -36.219 1.00 94.62 83 ASP A N 1
ATOM 631 C CA . ASP A 1 83 ? 25.646 7.544 -36.924 1.00 94.62 83 ASP A CA 1
ATOM 632 C C . ASP A 1 83 ? 27.094 8.032 -37.053 1.00 94.62 83 ASP A C 1
ATOM 634 O O . ASP A 1 83 ? 27.487 8.533 -38.108 1.00 94.62 83 ASP A O 1
ATOM 638 N N . ALA A 1 84 ? 27.920 7.854 -36.019 1.00 94.00 84 ALA A N 1
ATOM 639 C CA . ALA A 1 84 ? 29.349 8.156 -36.072 1.00 94.00 84 ALA A CA 1
ATOM 640 C C . ALA A 1 84 ? 30.074 7.280 -37.104 1.00 94.00 84 ALA A C 1
ATOM 642 O O . ALA A 1 84 ? 30.913 7.761 -37.869 1.00 94.00 84 ALA A O 1
ATOM 643 N N . SER A 1 85 ? 29.720 5.999 -37.176 1.00 91.94 85 SER A N 1
ATOM 644 C CA . SER A 1 85 ? 30.242 5.087 -38.193 1.00 91.94 85 SER A CA 1
ATOM 645 C C . SER A 1 85 ? 29.767 5.474 -39.593 1.00 91.94 85 SER A C 1
ATOM 647 O O . SER A 1 85 ? 30.579 5.505 -40.514 1.00 91.94 85 SER A O 1
ATOM 649 N N . CYS A 1 86 ? 28.506 5.886 -39.743 1.00 92.00 86 CYS A N 1
ATOM 650 C CA . CYS A 1 86 ? 27.976 6.400 -41.000 1.00 92.00 86 CYS A CA 1
ATOM 651 C C . CYS A 1 86 ? 28.731 7.646 -41.476 1.00 92.00 86 CYS A C 1
ATOM 653 O O . CYS A 1 86 ? 29.115 7.724 -42.639 1.00 92.00 86 CYS A O 1
ATOM 655 N N . LYS A 1 87 ? 29.002 8.597 -40.573 1.00 91.44 87 LYS A N 1
ATOM 656 C CA . LYS A 1 87 ? 29.790 9.803 -40.876 1.00 91.44 87 LYS A CA 1
ATOM 657 C C . LYS A 1 87 ? 31.210 9.465 -41.327 1.00 91.44 87 LYS A C 1
ATOM 659 O O . LYS A 1 87 ? 31.678 10.041 -42.301 1.00 91.44 87 LYS A O 1
ATOM 664 N N . ARG A 1 88 ? 31.875 8.513 -40.663 1.00 93.69 88 ARG A N 1
ATOM 665 C CA . ARG A 1 88 ? 33.215 8.052 -41.066 1.00 93.69 88 ARG A CA 1
ATOM 666 C C . ARG A 1 88 ? 33.210 7.396 -42.441 1.00 93.69 88 ARG A C 1
ATOM 668 O O . ARG A 1 88 ? 34.082 7.690 -43.245 1.00 93.69 88 ARG A O 1
ATOM 675 N N . ILE A 1 89 ? 32.223 6.548 -42.731 1.00 92.00 89 ILE A N 1
ATOM 676 C CA . ILE A 1 89 ? 32.111 5.919 -44.054 1.00 92.00 89 ILE A CA 1
ATOM 677 C C . ILE A 1 89 ? 31.826 6.971 -45.128 1.00 92.00 89 ILE A C 1
ATOM 679 O O . ILE A 1 89 ? 32.395 6.884 -46.206 1.00 92.00 89 ILE A O 1
ATOM 683 N N . ALA A 1 90 ? 30.993 7.973 -44.838 1.00 89.25 90 ALA A N 1
ATOM 684 C CA . ALA A 1 90 ? 30.717 9.064 -45.768 1.00 89.25 90 ALA A CA 1
ATOM 685 C C . ALA A 1 90 ? 31.952 9.942 -46.050 1.00 89.25 90 ALA A C 1
ATOM 687 O O . ALA A 1 90 ? 32.083 10.433 -47.166 1.00 89.25 90 ALA A O 1
ATOM 688 N N . ALA A 1 91 ? 32.839 10.132 -45.067 1.00 89.81 91 ALA A N 1
ATOM 689 C CA . ALA A 1 91 ? 34.051 10.939 -45.216 1.00 89.81 91 ALA A CA 1
ATOM 690 C C . ALA A 1 91 ? 35.205 10.173 -45.887 1.00 89.81 91 ALA A C 1
ATOM 692 O O . ALA A 1 91 ? 35.757 10.639 -46.878 1.00 89.81 91 ALA A O 1
ATOM 693 N N . ASP A 1 92 ? 35.523 8.982 -45.375 1.00 92.50 92 ASP A N 1
ATOM 694 C CA . ASP A 1 92 ? 36.769 8.267 -45.691 1.00 92.50 92 ASP A CA 1
ATOM 695 C C . ASP A 1 92 ? 36.530 6.840 -46.223 1.00 92.50 92 ASP A C 1
ATOM 697 O O . ASP A 1 92 ? 37.465 6.062 -46.411 1.00 92.50 92 ASP A O 1
ATOM 701 N N . GLY A 1 93 ? 35.271 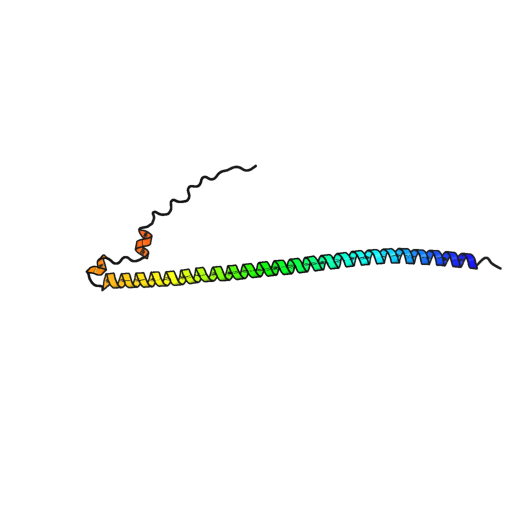6.445 -46.432 1.00 85.31 93 GLY A N 1
ATOM 702 C CA . GLY A 1 93 ? 34.916 5.093 -46.858 1.00 85.31 93 GLY A CA 1
ATOM 703 C C . GLY A 1 93 ? 35.066 4.851 -48.366 1.00 85.31 93 GLY A C 1
ATOM 704 O O . GLY A 1 93 ? 35.268 5.781 -49.143 1.00 85.31 93 GLY A O 1
ATOM 705 N N . PRO A 1 94 ? 34.914 3.599 -48.825 1.00 87.50 94 PRO A N 1
ATOM 706 C CA . PRO A 1 94 ? 34.874 3.273 -50.250 1.00 87.50 94 PRO A CA 1
ATOM 707 C C . PRO A 1 94 ? 33.749 4.026 -50.977 1.00 87.50 94 PRO A C 1
ATOM 709 O O . PRO A 1 94 ? 32.628 4.098 -50.471 1.00 87.50 94 PRO A O 1
ATOM 712 N N . VAL A 1 95 ? 34.010 4.522 -52.193 1.00 86.81 95 VAL A N 1
ATOM 713 C CA . VAL A 1 95 ? 33.068 5.345 -52.990 1.00 86.81 95 VAL A CA 1
ATOM 714 C C . VAL A 1 95 ? 31.695 4.675 -53.185 1.00 86.81 95 VAL A C 1
ATOM 716 O O . VAL A 1 95 ? 30.661 5.343 -53.171 1.00 86.81 95 VAL A O 1
ATOM 719 N N . SER A 1 96 ? 31.657 3.344 -53.298 1.00 84.88 96 SER A N 1
ATOM 720 C CA . SER A 1 96 ? 30.415 2.562 -53.394 1.00 84.88 96 SER A CA 1
ATOM 721 C C . SER A 1 96 ? 29.548 2.623 -52.131 1.00 84.88 96 SER A C 1
ATOM 723 O O . SER A 1 96 ? 28.327 2.529 -52.218 1.00 84.88 96 SER A O 1
ATOM 725 N N . LEU A 1 97 ? 30.160 2.793 -50.959 1.00 83.19 97 LEU A N 1
ATOM 726 C CA . LEU A 1 97 ? 29.475 2.845 -49.668 1.00 83.19 97 LEU A CA 1
ATOM 727 C C . LEU A 1 97 ? 29.126 4.276 -49.254 1.00 83.19 97 LEU A C 1
ATOM 729 O O . LEU A 1 97 ? 28.093 4.474 -48.617 1.00 83.19 97 LEU A O 1
ATOM 733 N N . GLN A 1 98 ? 29.922 5.270 -49.661 1.00 85.88 98 GLN A N 1
ATOM 734 C CA . GLN A 1 98 ? 29.667 6.687 -49.365 1.00 85.88 98 GLN A CA 1
ATOM 735 C C . GLN A 1 98 ? 28.264 7.140 -49.801 1.00 85.88 98 GLN A C 1
ATOM 737 O O . GLN A 1 98 ? 27.590 7.859 -49.069 1.00 85.88 98 GLN A O 1
ATOM 742 N N . SER A 1 99 ? 27.795 6.678 -50.964 1.00 81.56 99 SER A N 1
ATOM 743 C CA . SER A 1 99 ? 26.467 7.014 -51.504 1.00 81.56 99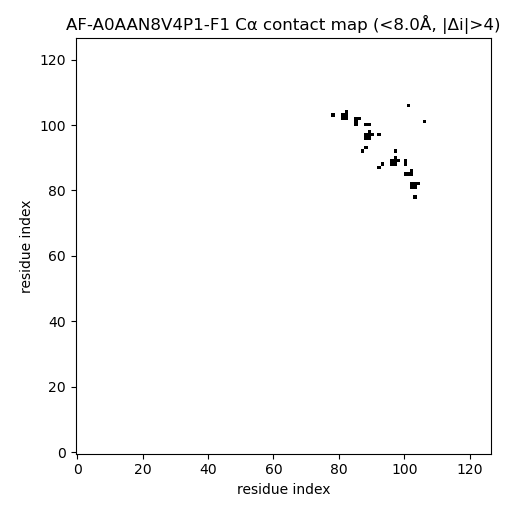 SER A CA 1
ATOM 744 C C . SER A 1 99 ? 25.316 6.177 -50.923 1.00 81.56 99 SER A C 1
ATOM 746 O O . SER A 1 99 ? 24.156 6.580 -51.009 1.00 81.56 99 SER A O 1
ATOM 748 N N . SER A 1 100 ? 25.615 5.021 -50.321 1.00 85.25 100 SER A N 1
ATOM 749 C CA . SER A 1 100 ? 24.612 4.085 -49.795 1.00 85.25 100 SER A CA 1
ATOM 750 C C . SER A 1 100 ? 24.305 4.291 -48.309 1.00 85.25 100 SER A C 1
ATOM 752 O O . SER A 1 100 ? 23.242 3.876 -47.841 1.00 85.25 100 SER A O 1
ATOM 754 N N . VAL A 1 101 ? 25.230 4.874 -47.549 1.00 88.69 101 VAL A N 1
ATOM 755 C CA . VAL A 1 101 ? 25.116 5.011 -46.094 1.00 88.69 101 VAL A CA 1
ATOM 756 C C . VAL A 1 101 ? 24.117 6.104 -45.712 1.00 88.69 101 VAL A C 1
ATOM 758 O O . VAL A 1 101 ? 24.173 7.227 -46.207 1.00 88.69 101 VAL A O 1
ATOM 761 N N . LYS A 1 102 ? 23.204 5.784 -44.788 1.00 85.56 102 LYS A N 1
ATOM 762 C CA . LYS A 1 102 ? 22.174 6.704 -44.289 1.00 85.56 102 LYS A CA 1
ATOM 763 C C . LYS A 1 102 ? 22.173 6.710 -42.758 1.00 85.56 102 LYS A C 1
ATOM 765 O O . LYS A 1 102 ? 21.752 5.718 -42.170 1.00 85.56 102 LYS A O 1
ATOM 770 N N . PRO A 1 103 ? 22.600 7.811 -42.114 1.00 84.56 103 PRO A N 1
ATOM 771 C CA . PRO A 1 103 ? 22.486 7.960 -40.669 1.00 84.56 103 PRO A CA 1
ATOM 772 C C . PRO A 1 103 ? 21.029 7.841 -40.207 1.00 84.56 103 PRO A C 1
ATOM 774 O O . PRO A 1 103 ? 20.103 8.332 -40.864 1.00 84.56 103 PRO A O 1
ATOM 777 N N . PHE A 1 104 ? 20.825 7.239 -39.044 1.00 78.19 104 PHE A N 1
ATOM 778 C CA . PHE A 1 104 ? 19.519 7.036 -38.431 1.00 78.19 104 PHE A CA 1
ATOM 779 C C . PHE A 1 104 ? 18.835 8.375 -38.106 1.00 78.19 104 PHE A C 1
ATOM 781 O O . PHE A 1 104 ? 17.637 8.526 -38.348 1.00 78.19 104 PHE A O 1
ATOM 788 N N . ALA A 1 105 ? 19.589 9.392 -37.666 1.00 73.69 105 ALA A N 1
ATOM 789 C CA . ALA A 1 105 ? 19.055 10.740 -37.426 1.00 73.69 105 ALA A CA 1
ATOM 790 C C . ALA A 1 105 ? 18.418 11.384 -38.679 1.00 73.69 105 ALA A C 1
ATOM 792 O O . ALA A 1 105 ? 17.441 12.133 -38.583 1.00 73.69 105 ALA A O 1
ATOM 793 N N . VAL A 1 106 ? 18.940 11.065 -39.868 1.00 63.75 106 VAL A N 1
ATOM 794 C CA . VAL A 1 106 ? 18.417 11.549 -41.156 1.00 63.75 106 VAL A CA 1
ATOM 795 C C . VAL A 1 106 ? 17.193 10.734 -41.589 1.00 63.75 106 VAL A C 1
ATOM 797 O O . VAL A 1 106 ? 16.233 11.295 -42.115 1.00 63.75 106 VAL A O 1
ATOM 800 N N . ALA A 1 107 ? 17.174 9.429 -41.306 1.00 62.22 107 ALA A N 1
ATOM 801 C CA . ALA A 1 107 ? 16.036 8.557 -41.597 1.00 62.22 107 ALA A CA 1
ATOM 802 C C . ALA A 1 107 ? 14.761 8.948 -40.818 1.00 62.22 107 ALA A C 1
ATOM 804 O O . ALA A 1 107 ? 13.674 8.915 -41.391 1.00 62.22 107 ALA A O 1
ATOM 805 N N . ILE A 1 108 ? 14.888 9.392 -39.559 1.00 61.88 108 ILE A N 1
ATOM 806 C CA . ILE A 1 108 ? 13.753 9.856 -38.732 1.00 61.88 108 ILE A CA 1
ATOM 807 C C . ILE A 1 108 ? 13.165 11.180 -39.251 1.00 61.88 108 ILE A C 1
ATOM 809 O O . ILE A 1 108 ? 11.955 11.393 -39.207 1.00 61.88 108 ILE A O 1
ATOM 813 N N . SER A 1 109 ? 13.995 12.079 -39.787 1.00 58.00 109 SER A N 1
ATOM 814 C CA . SER A 1 109 ? 13.511 13.349 -40.355 1.00 58.00 109 SER A CA 1
ATOM 815 C C . SER A 1 109 ? 12.709 13.153 -41.648 1.00 58.00 109 SER A C 1
ATOM 817 O O . SER A 1 109 ? 11.804 13.940 -41.929 1.00 58.00 109 SER A O 1
ATOM 819 N N . ASN A 1 110 ? 12.992 12.079 -42.391 1.00 55.34 110 ASN A N 1
ATOM 820 C CA . ASN A 1 110 ? 12.310 11.723 -43.637 1.00 55.34 110 ASN A CA 1
ATOM 821 C C . ASN A 1 110 ? 11.016 10.911 -43.424 1.00 55.34 110 ASN A C 1
ATOM 823 O O . ASN A 1 110 ? 10.271 10.711 -44.379 1.00 55.34 110 ASN A O 1
ATOM 827 N N . SER A 1 111 ? 10.723 10.457 -42.197 1.00 50.97 111 SER A N 1
ATOM 828 C CA . SER A 1 111 ? 9.553 9.630 -41.853 1.00 50.97 111 SER A CA 1
ATOM 829 C C . SER A 1 111 ? 8.454 10.382 -41.082 1.00 50.97 111 SER A C 1
ATOM 831 O O . SER A 1 111 ? 7.645 9.770 -40.384 1.00 50.97 111 SER A O 1
ATOM 833 N N . LYS A 1 112 ? 8.362 11.712 -41.232 1.00 48.81 112 LYS A N 1
ATOM 834 C CA . LYS A 1 112 ? 7.310 12.578 -40.646 1.00 48.81 112 LYS A CA 1
ATOM 835 C C . LYS A 1 112 ? 5.879 12.341 -41.193 1.00 48.81 112 LYS A C 1
ATOM 837 O O . LYS A 1 112 ? 5.079 13.269 -41.231 1.00 48.81 112 LYS A O 1
ATOM 842 N N . THR A 1 113 ? 5.515 11.120 -41.585 1.00 49.00 113 THR A N 1
ATOM 843 C CA . THR A 1 113 ? 4.189 10.796 -42.160 1.00 49.00 113 THR A CA 1
ATOM 844 C C . THR A 1 113 ? 3.350 9.833 -41.303 1.00 49.00 113 THR A C 1
ATOM 846 O O . THR A 1 113 ? 2.215 9.546 -41.659 1.00 49.00 113 THR A O 1
ATOM 849 N N . PHE A 1 114 ? 3.820 9.376 -40.136 1.00 47.59 114 PHE A N 1
ATOM 850 C CA . PHE A 1 114 ? 3.054 8.438 -39.286 1.00 47.59 114 PHE A CA 1
ATOM 851 C C . PHE A 1 114 ? 2.230 9.080 -38.151 1.00 47.59 114 PHE A C 1
ATOM 853 O O . PHE A 1 114 ? 1.811 8.387 -37.230 1.00 47.59 114 PHE A O 1
ATOM 860 N N . SER A 1 115 ? 1.949 10.385 -38.191 1.00 46.09 115 SER A N 1
ATOM 861 C CA . SER A 1 115 ? 1.181 11.079 -37.138 1.00 46.09 115 SER A CA 1
ATOM 862 C C . SER A 1 115 ? -0.331 11.206 -37.396 1.00 46.09 115 SER A C 1
ATOM 864 O O . SER A 1 115 ? -0.990 12.002 -36.733 1.00 46.09 115 SER A O 1
ATOM 866 N N . SER A 1 116 ? -0.925 10.411 -38.295 1.00 47.56 116 SER A N 1
ATOM 867 C CA . SER A 1 116 ? -2.385 10.391 -38.500 1.00 47.56 116 SER A CA 1
ATOM 868 C C . SER A 1 116 ? -3.014 9.066 -38.043 1.00 47.56 116 SER A C 1
ATOM 870 O O . SER A 1 116 ? -3.496 8.273 -38.840 1.00 47.56 116 SER A O 1
ATOM 872 N N . TRP A 1 117 ? -2.992 8.803 -36.734 1.00 44.16 117 TRP A N 1
ATOM 873 C CA . TRP A 1 117 ? -3.898 7.834 -36.096 1.00 44.16 117 TRP A CA 1
ATOM 874 C C . TRP A 1 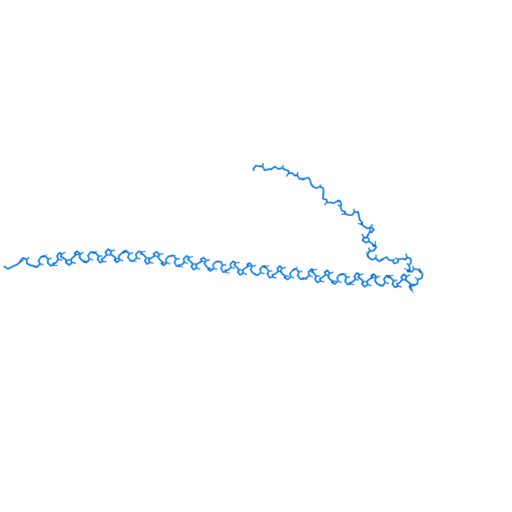117 ? -4.383 8.391 -34.755 1.00 44.16 117 TRP A C 1
ATOM 876 O O . TRP A 1 117 ? -4.119 7.866 -33.678 1.00 44.16 117 TRP A O 1
ATOM 886 N N . SER A 1 118 ? -5.051 9.537 -34.805 1.00 45.56 118 SER A N 1
ATOM 887 C CA . SER A 1 118 ? -5.799 10.070 -33.664 1.00 45.56 118 SER A CA 1
ATOM 888 C C . SER A 1 118 ? -6.902 11.000 -34.159 1.00 45.56 118 SER A C 1
ATOM 890 O O . SER A 1 118 ? -6.972 12.180 -33.836 1.00 45.56 118 SER A O 1
ATOM 892 N N . SER A 1 119 ? -7.795 10.454 -34.981 1.00 46.91 119 SER A N 1
ATOM 893 C CA . SER A 1 119 ? -9.090 11.073 -35.265 1.00 46.91 119 SER A CA 1
ATOM 894 C C . SER A 1 119 ? -10.191 10.131 -34.790 1.00 46.91 119 SER A C 1
ATOM 896 O O . SER A 1 119 ? -10.887 9.517 -35.588 1.00 46.91 119 SER A O 1
ATOM 898 N N . LEU A 1 120 ? -10.304 9.987 -33.468 1.00 42.47 120 LEU A N 1
ATOM 899 C CA . LEU A 1 120 ? -11.508 9.461 -32.825 1.00 42.47 120 LEU A CA 1
ATOM 900 C C . LEU A 1 120 ? -12.369 10.659 -32.386 1.00 42.47 120 LEU A C 1
ATOM 902 O O . LEU A 1 120 ? -11.827 11.576 -31.757 1.00 42.47 120 LEU A O 1
ATOM 906 N N . PRO A 1 121 ? -13.671 10.704 -32.726 1.00 46.22 121 PRO A N 1
ATOM 907 C CA . PRO A 1 121 ? -14.548 11.791 -32.313 1.00 46.22 121 PRO A CA 1
ATOM 908 C C . PRO A 1 121 ? -14.709 11.798 -30.792 1.00 46.22 121 PRO A C 1
ATOM 910 O O . PRO A 1 121 ? -14.887 10.755 -30.166 1.00 46.22 121 PRO A O 1
ATOM 913 N N . ARG A 1 122 ? -14.653 12.993 -30.197 1.00 48.81 122 ARG A N 1
ATOM 914 C CA . ARG A 1 122 ? -15.115 13.222 -28.827 1.00 48.81 122 ARG A CA 1
ATOM 915 C C . ARG A 1 122 ? -16.635 13.112 -28.819 1.00 48.81 122 ARG A C 1
ATOM 917 O O . ARG A 1 122 ? -17.304 14.071 -29.196 1.00 48.81 122 ARG A O 1
ATOM 924 N N . ASP A 1 123 ? -17.153 11.980 -28.361 1.00 41.44 123 ASP A N 1
ATOM 925 C CA . ASP A 1 123 ? -18.544 11.903 -27.937 1.00 41.44 123 ASP A CA 1
ATOM 926 C C . ASP A 1 123 ? -18.691 12.595 -26.581 1.00 41.44 123 ASP A C 1
ATOM 928 O O . ASP A 1 123 ? -18.247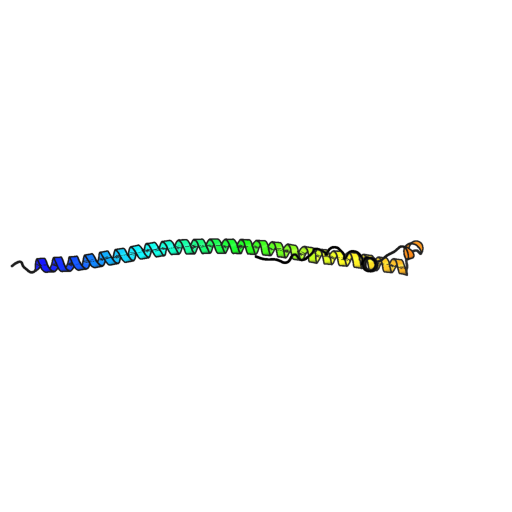 12.140 -25.526 1.00 41.44 123 ASP A O 1
ATOM 932 N N . THR A 1 124 ? -19.282 13.779 -26.671 1.00 52.66 124 THR A N 1
ATOM 933 C CA . THR A 1 124 ? -19.989 14.467 -25.598 1.00 52.66 124 THR A CA 1
ATOM 934 C C . THR A 1 124 ? -21.219 13.630 -25.235 1.00 52.66 124 THR A C 1
ATOM 936 O O . THR A 1 124 ? -21.934 13.241 -26.152 1.00 52.66 124 THR A O 1
ATOM 939 N N . GLN A 1 125 ? -21.467 13.376 -23.944 1.00 47.34 125 GLN A N 1
ATOM 940 C CA . GLN A 1 125 ? -22.760 13.563 -23.247 1.00 47.34 125 GLN A CA 1
ATOM 941 C C . GLN A 1 125 ? -22.837 12.663 -21.995 1.00 47.34 125 GLN A C 1
ATOM 943 O O . GLN A 1 125 ? -22.838 11.439 -22.083 1.00 47.34 125 GLN A O 1
ATOM 948 N N . VAL A 1 126 ? -22.952 13.306 -20.831 1.00 43.81 126 VAL A N 1
ATOM 949 C CA . VAL A 1 126 ? -23.423 12.731 -19.557 1.00 43.81 126 VAL A CA 1
ATOM 950 C C . VAL A 1 126 ? -24.954 12.879 -19.510 1.00 43.81 126 VAL A C 1
ATOM 952 O O . VAL A 1 126 ? -25.473 13.898 -19.984 1.00 43.81 126 VAL A O 1
ATOM 955 N N . PRO A 1 127 ? -25.681 11.881 -18.989 1.00 53.53 127 PRO A N 1
ATOM 956 C CA . PRO A 1 127 ? -26.452 12.102 -17.757 1.00 53.53 127 PRO A CA 1
ATOM 957 C C . PRO A 1 127 ? -26.004 11.191 -16.611 1.00 53.53 127 PRO A C 1
ATOM 959 O O . PRO A 1 127 ? -25.790 9.984 -16.859 1.00 53.53 127 PRO A O 1
#

Organism: NCBI:txid194707

Foldseek 3Di:
DDDPVVVVVVVVVVVVVVVVVVVVVVVVVVVVVVVVVVVVVVVVVVVVVVVVVVVVVVVVVVVVVVVVVVVVVVVVVVLVVLQVVLVCCLPPNDPVSVVVRDRPVRVVVVPVPPPPDPPDDPDDDDD